Protein AF-A0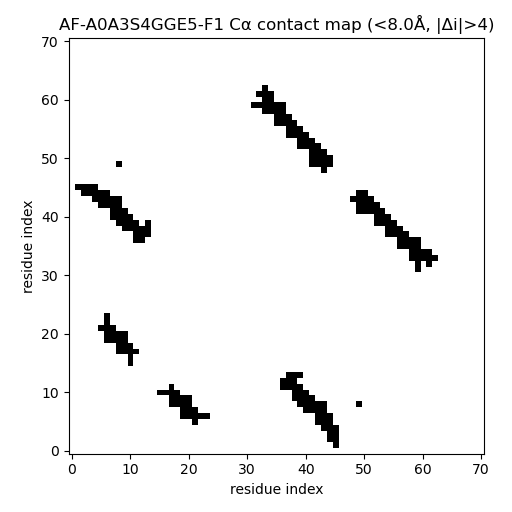A3S4GGE5-F1 (afdb_monomer)

InterPro domains:
  IPR046133 Protein of unknown function DUF6130 [PF19625] (2-65)

Radius of gyration: 16.58 Å; Cα contacts (8 Å, |Δi|>4): 112; chains: 1; bounding box: 48×23×45 Å

Secondary structure (DSSP, 8-state):
-PPPS-EEEEEETT-S--EEE-S-SPP----PPSEEEEEEEEEE-TTS-EEEEEEEEEEEPPPPP------

Mean predicted aligned error: 6.87 Å

Solvent-accessible surface area (backbone atoms only — not comparable to full-atom values): 4615 Å² total; per-residue (Å²): 132,80,62,60,79,70,26,34,38,43,28,53,68,80,45,97,61,66,49,78,49,68,80,87,66,86,91,82,86,79,87,75,66,60,40,81,47,36,38,36,45,22,41,22,42,65,84,73,44,72,77,48,73,50,73,50,76,50,70,44,70,72,78,73,84,78,81,77,77,86,127

Sequence (71 aa):
MAPRIGHIHVTVDDNPWHWADASGEPVILVGLPAGKHKVTIALADPTHRPIDSKTVEFTVPPHAPVSHASH

Organism: Serratia rubidaea (NCBI:txid61652)

pLDDT: mean 87.69, std 14.36, range [50.41, 98.56]

Foldseek 3Di:
DQQDQAWKWKDKQNDPDIDIGRPPDDDDDPDDAFFKMKMKIFRADSVRDGPDIDMDIDGDHHDDPDPPDDD

Nearest PDB structures (foldseek):
  5e7t-assembly1_B  TM=7.316E-01  e=4.637E-01  Lactococcus phage Tuc2009
  7y8h-assembly1_A  TM=6.235E-01  e=3.465E+00  Chelicerata
  2djs-assembly1_A  TM=5.422E-01  e=4.845E+00  Homo sapiens
  6gf6-assembly1_B  TM=4.938E-01  e=6.406E+00  Gallus gallus
  6gf7-assembly1_B  TM=4.860E-01  e=8.957E+00  Gallus gallus

Structure (mmCIF, N/CA/C/O backbone):
data_AF-A0A3S4GGE5-F1
#
_entry.id   AF-A0A3S4GGE5-F1
#
loop_
_atom_site.group_PDB
_atom_site.id
_atom_site.type_symbol
_atom_site.label_atom_id
_atom_site.label_alt_id
_atom_site.label_comp_id
_atom_site.label_asym_id
_atom_site.label_entity_id
_atom_site.label_seq_id
_atom_site.pdbx_PDB_ins_code
_atom_site.Cartn_x
_atom_site.Cartn_y
_atom_site.Cartn_z
_atom_site.occupancy
_atom_site.B_iso_or_equiv
_atom_site.auth_seq_id
_atom_site.auth_comp_id
_atom_site.auth_asym_id
_atom_site.auth_atom_id
_atom_site.pdbx_PDB_model_num
ATOM 1 N N . MET A 1 1 ? -0.964 0.895 -26.693 1.00 50.97 1 MET A N 1
ATOM 2 C CA . MET A 1 1 ? 0.138 1.706 -26.129 1.00 50.97 1 MET A CA 1
ATOM 3 C C . MET A 1 1 ? 1.049 0.763 -25.363 1.00 50.97 1 MET A C 1
ATOM 5 O O . MET A 1 1 ? 0.519 -0.067 -24.640 1.00 50.97 1 MET A O 1
ATOM 9 N N . ALA A 1 2 ? 2.367 0.830 -25.552 1.00 51.12 2 ALA A N 1
ATOM 10 C CA . ALA A 1 2 ? 3.301 0.099 -24.692 1.00 51.12 2 ALA A CA 1
ATOM 11 C C . ALA A 1 2 ? 3.380 0.817 -23.331 1.00 51.12 2 ALA A C 1
ATOM 13 O O . ALA A 1 2 ? 3.376 2.055 -23.336 1.00 51.12 2 ALA A O 1
ATOM 14 N N . PRO A 1 3 ? 3.426 0.106 -22.190 1.00 56.19 3 PRO A N 1
ATOM 15 C CA . PRO A 1 3 ? 3.575 0.762 -20.900 1.00 56.19 3 PRO A CA 1
ATOM 16 C C . PRO A 1 3 ? 4.877 1.562 -20.910 1.00 56.19 3 PRO A C 1
ATOM 18 O O . PRO A 1 3 ? 5.933 1.057 -21.295 1.00 56.19 3 PRO A O 1
ATOM 21 N N . ARG A 1 4 ? 4.803 2.837 -20.531 1.00 64.38 4 ARG A N 1
ATOM 22 C CA . ARG A 1 4 ? 6.005 3.642 -20.298 1.00 64.38 4 ARG A CA 1
ATOM 23 C C . ARG A 1 4 ? 6.725 3.023 -19.096 1.00 64.38 4 ARG A C 1
ATOM 25 O O . ARG A 1 4 ? 6.067 2.521 -18.184 1.00 64.38 4 ARG A O 1
ATOM 32 N N . ILE A 1 5 ? 8.059 3.060 -19.089 1.00 59.34 5 ILE A N 1
ATOM 33 C CA . ILE A 1 5 ? 8.823 2.873 -17.847 1.00 59.34 5 ILE A CA 1
ATOM 34 C C . ILE A 1 5 ? 8.217 3.855 -16.833 1.00 59.34 5 ILE A C 1
ATOM 36 O O . ILE A 1 5 ? 8.189 5.051 -17.126 1.00 59.34 5 ILE A O 1
ATOM 40 N N . GLY A 1 6 ? 7.673 3.364 -15.713 1.00 67.69 6 GLY A N 1
ATOM 41 C CA . GLY A 1 6 ? 7.076 4.240 -14.695 1.00 67.69 6 GLY A CA 1
ATOM 42 C C . GLY A 1 6 ? 5.610 4.001 -14.330 1.00 67.69 6 GLY A C 1
ATOM 43 O O . GLY A 1 6 ? 4.943 4.967 -13.975 1.00 67.69 6 GLY A O 1
ATOM 44 N N . HIS A 1 7 ? 5.100 2.768 -14.395 1.00 91.75 7 HIS A N 1
ATOM 45 C CA . HIS A 1 7 ? 3.872 2.417 -13.671 1.00 91.75 7 HIS A CA 1
ATOM 46 C C . HIS A 1 7 ? 4.216 1.582 -12.438 1.00 91.75 7 HIS A C 1
ATOM 48 O O . HIS A 1 7 ? 5.262 0.928 -12.386 1.00 91.75 7 HIS A O 1
ATOM 54 N N . ILE A 1 8 ? 3.353 1.644 -11.433 1.00 95.00 8 ILE A N 1
ATOM 55 C CA . ILE A 1 8 ? 3.522 0.920 -10.177 1.00 95.00 8 ILE A CA 1
ATOM 56 C C . ILE A 1 8 ? 2.559 -0.259 -10.109 1.00 95.00 8 ILE A C 1
ATOM 58 O O . ILE A 1 8 ? 1.441 -0.173 -10.610 1.00 95.00 8 ILE A O 1
ATOM 62 N N . HIS A 1 9 ? 2.975 -1.341 -9.463 1.00 95.44 9 HIS A N 1
ATOM 63 C CA . HIS A 1 9 ? 2.079 -2.365 -8.941 1.00 95.44 9 HIS A CA 1
ATOM 64 C C . HIS A 1 9 ? 1.861 -2.106 -7.455 1.00 95.44 9 HIS A C 1
ATOM 66 O O . HIS A 1 9 ? 2.827 -1.879 -6.723 1.00 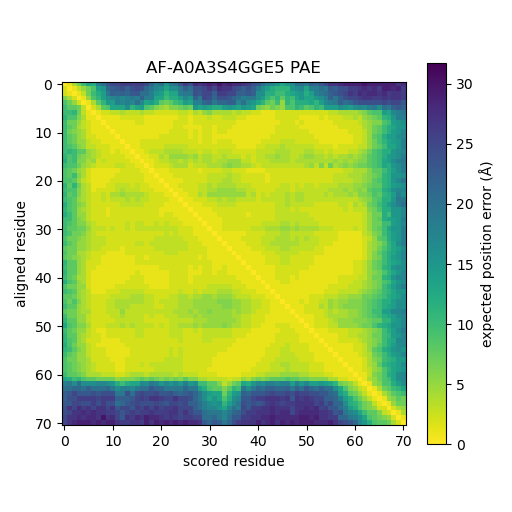95.44 9 HIS A O 1
ATOM 72 N N . VAL A 1 10 ? 0.610 -2.155 -7.006 1.00 97.31 10 VAL A N 1
ATOM 73 C CA . VAL A 1 10 ? 0.270 -1.949 -5.598 1.00 97.31 10 VAL A CA 1
ATOM 74 C C . VAL A 1 10 ? -0.356 -3.210 -5.021 1.00 97.31 10 VAL A C 1
ATOM 76 O O . VAL A 1 10 ? -1.368 -3.699 -5.524 1.00 97.31 10 VAL A O 1
ATOM 79 N N . THR A 1 11 ? 0.238 -3.707 -3.939 1.00 98.00 11 THR A N 1
ATOM 80 C CA . THR A 1 11 ? -0.246 -4.863 -3.178 1.00 98.00 11 THR A CA 1
ATOM 81 C C . THR A 1 11 ? -0.545 -4.431 -1.752 1.00 98.00 11 THR A C 1
ATOM 83 O O . THR A 1 11 ? 0.300 -3.820 -1.098 1.00 98.00 11 THR A O 1
ATOM 86 N N . VAL A 1 12 ? -1.729 -4.777 -1.255 1.00 98.19 12 VAL A N 1
ATOM 87 C CA . VAL A 1 12 ? -2.134 -4.541 0.137 1.00 98.19 12 VAL A CA 1
ATOM 88 C C . VAL A 1 12 ? -2.078 -5.865 0.888 1.00 98.19 12 VAL A C 1
ATOM 90 O O . VAL A 1 12 ? -2.583 -6.865 0.387 1.00 98.19 12 VAL A O 1
ATOM 93 N N . ASP A 1 13 ? -1.460 -5.880 2.066 1.00 97.88 13 ASP A N 1
ATOM 94 C CA . ASP A 1 13 ? -1.412 -7.024 2.989 1.00 97.88 13 ASP A CA 1
ATOM 95 C C . ASP A 1 13 ? -0.943 -8.350 2.363 1.00 97.88 13 ASP A C 1
ATOM 97 O O . ASP A 1 13 ? -1.415 -9.423 2.728 1.00 97.88 13 ASP A O 1
ATOM 101 N N . ASP A 1 14 ? -0.009 -8.279 1.408 1.00 96.38 14 ASP A N 1
ATOM 102 C CA . ASP A 1 14 ? 0.478 -9.420 0.612 1.00 96.38 14 ASP A CA 1
ATOM 103 C C . ASP A 1 14 ? -0.633 -10.251 -0.061 1.00 96.38 14 ASP A C 1
ATOM 105 O O . ASP A 1 14 ? -0.451 -11.441 -0.333 1.00 96.38 14 ASP A O 1
ATOM 109 N N . ASN A 1 15 ? -1.795 -9.653 -0.346 1.00 95.19 15 ASN A N 1
ATOM 110 C CA . ASN A 1 15 ? -2.860 -10.358 -1.058 1.00 95.19 15 ASN A CA 1
ATOM 111 C C . ASN A 1 15 ? -2.362 -10.834 -2.440 1.00 95.19 15 ASN A C 1
ATOM 113 O O . ASN A 1 15 ? -1.531 -10.166 -3.061 1.00 95.19 15 ASN A O 1
ATOM 117 N N . PRO A 1 16 ? -2.887 -11.949 -2.989 1.00 92.44 16 PRO A N 1
ATOM 118 C CA . PRO A 1 16 ? -2.438 -12.455 -4.279 1.00 92.44 16 PRO A CA 1
ATOM 119 C C . PRO A 1 16 ? -2.940 -11.590 -5.444 1.00 92.44 16 PRO A C 1
ATOM 121 O O . PRO A 1 16 ? -2.492 -11.768 -6.575 1.00 92.44 16 PRO A O 1
ATOM 124 N N . TRP A 1 17 ? -3.860 -10.653 -5.186 1.00 92.12 17 TRP A N 1
ATOM 125 C CA . TRP A 1 17 ? -4.264 -9.628 -6.139 1.00 92.12 17 TRP A CA 1
ATOM 126 C C . TRP A 1 17 ? -3.497 -8.326 -5.898 1.00 92.12 17 TRP A C 1
ATOM 128 O O . TRP A 1 17 ? -3.204 -7.937 -4.771 1.00 92.12 17 TRP A O 1
ATOM 138 N N . HIS A 1 18 ? -3.205 -7.645 -6.996 1.00 94.00 18 HIS A N 1
ATOM 139 C CA . HIS A 1 18 ? -2.625 -6.311 -7.041 1.00 94.00 18 HIS A CA 1
ATOM 140 C C . HIS A 1 18 ? -3.206 -5.579 -8.252 1.00 94.00 18 HIS A C 1
ATOM 142 O O . HIS A 1 18 ? -3.813 -6.205 -9.127 1.00 94.00 18 HIS A O 1
ATOM 148 N N . TRP A 1 19 ? -3.021 -4.263 -8.319 1.00 95.00 19 TRP A N 1
ATOM 149 C CA . TRP A 1 19 ? -3.371 -3.474 -9.502 1.00 95.00 19 TRP A CA 1
ATOM 150 C C . TRP A 1 19 ? -2.167 -2.688 -10.006 1.00 95.00 19 TRP A C 1
ATOM 152 O O . TRP A 1 19 ? -1.225 -2.430 -9.257 1.00 95.00 19 TRP A O 1
ATOM 162 N N . ALA A 1 20 ? -2.220 -2.319 -11.283 1.00 94.31 20 ALA A N 1
ATOM 163 C CA . ALA A 1 20 ? -1.254 -1.436 -11.912 1.00 94.31 20 ALA A CA 1
ATOM 164 C C . ALA A 1 20 ? -1.806 -0.006 -11.987 1.00 94.31 20 ALA A C 1
ATOM 166 O O . ALA A 1 20 ? -2.981 0.186 -12.303 1.00 94.31 20 ALA A O 1
ATOM 167 N N . ASP A 1 21 ? -0.954 0.987 -11.744 1.00 93.12 21 ASP A N 1
ATOM 168 C CA . ASP A 1 21 ? -1.280 2.407 -11.886 1.00 93.12 21 ASP A CA 1
ATOM 169 C C . ASP A 1 21 ? -0.147 3.149 -12.608 1.00 93.12 21 ASP A C 1
ATOM 171 O O . ASP A 1 21 ? 1.018 3.072 -12.217 1.00 93.12 21 ASP A O 1
ATOM 175 N N . ALA A 1 22 ? -0.492 3.854 -13.684 1.00 91.69 22 ALA A N 1
ATOM 176 C CA . ALA A 1 22 ? 0.424 4.634 -14.517 1.00 91.69 22 ALA A CA 1
ATOM 177 C C . ALA A 1 22 ? 0.092 6.139 -14.521 1.00 91.69 22 ALA A C 1
ATOM 179 O O . ALA A 1 22 ? 0.604 6.875 -15.366 1.00 91.69 22 ALA A O 1
ATOM 180 N N . SER A 1 23 ? -0.809 6.587 -13.641 1.00 90.69 23 SER A N 1
ATOM 181 C CA . SER A 1 23 ? -1.333 7.957 -13.619 1.00 90.69 23 SER A CA 1
ATOM 182 C C . SER A 1 23 ? -0.337 8.978 -13.065 1.00 90.69 23 SER A C 1
ATOM 184 O O . SER A 1 23 ? -0.349 10.130 -13.488 1.00 90.69 23 SER A O 1
ATOM 186 N N . GLY A 1 24 ? 0.530 8.557 -12.138 1.00 89.06 24 GLY A N 1
ATOM 187 C CA . GLY A 1 24 ? 1.351 9.470 -11.337 1.00 89.06 24 GLY A CA 1
ATOM 188 C C . GLY A 1 24 ? 0.565 10.200 -10.240 1.00 89.06 24 GLY A C 1
ATOM 189 O O . GLY A 1 24 ? 1.135 11.053 -9.562 1.00 89.06 24 GLY A O 1
ATOM 190 N N . GLU A 1 25 ? -0.713 9.865 -10.055 1.00 92.31 25 GLU A N 1
ATOM 191 C CA . GLU A 1 25 ? -1.562 10.390 -8.989 1.00 92.31 25 GLU A CA 1
ATOM 192 C C . GLU A 1 25 ? -1.316 9.646 -7.663 1.00 92.31 25 GLU A C 1
ATOM 194 O O . GLU A 1 25 ? -0.714 8.565 -7.635 1.00 92.31 25 GLU A O 1
ATOM 199 N N 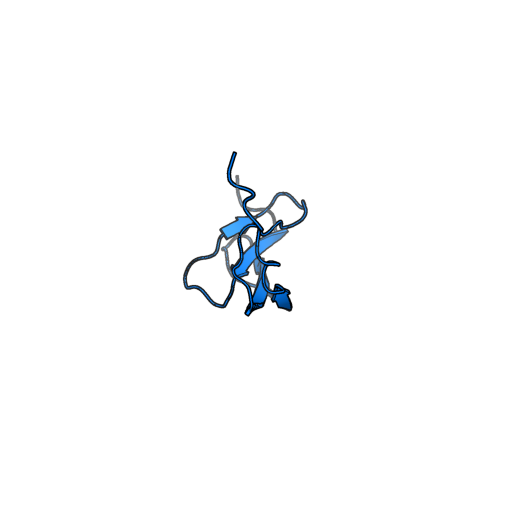. PRO A 1 26 ? -1.770 10.202 -6.528 1.00 94.31 26 PRO A N 1
ATOM 200 C CA . PRO A 1 26 ? -1.696 9.515 -5.248 1.00 94.31 26 PRO A CA 1
ATOM 201 C C . PRO A 1 26 ? -2.472 8.192 -5.237 1.00 94.31 26 PRO A C 1
ATOM 203 O O . PRO A 1 26 ? -3.620 8.116 -5.671 1.00 94.31 26 PRO A O 1
ATOM 206 N N . VAL A 1 27 ? -1.884 7.170 -4.613 1.00 94.56 27 VAL A N 1
ATOM 207 C CA . VAL A 1 27 ? -2.601 5.939 -4.267 1.00 94.56 27 VAL A CA 1
ATOM 208 C C . VAL A 1 27 ? -3.497 6.201 -3.057 1.00 94.56 27 VAL A C 1
ATOM 210 O O . VAL A 1 27 ? -3.009 6.551 -1.982 1.00 94.56 27 VAL A O 1
ATOM 213 N N . ILE A 1 28 ? -4.805 5.996 -3.218 1.00 95.69 28 ILE A N 1
ATOM 214 C CA . ILE A 1 28 ? -5.804 6.192 -2.161 1.00 95.69 28 ILE A CA 1
ATOM 215 C C . ILE A 1 28 ? -6.407 4.837 -1.778 1.00 95.69 28 ILE A C 1
ATOM 217 O O . ILE A 1 28 ? -6.956 4.130 -2.619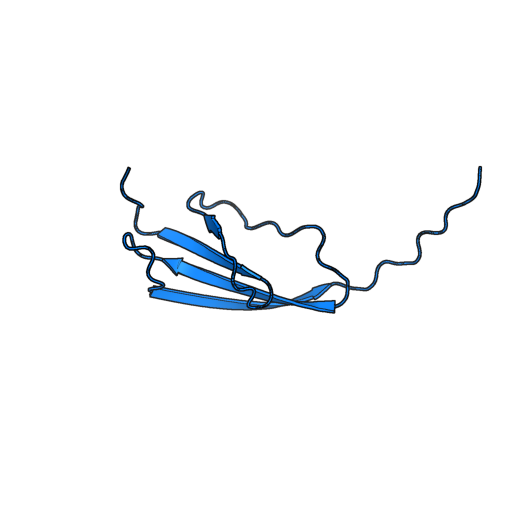 1.00 95.69 28 ILE A O 1
ATOM 221 N N . LEU A 1 29 ? -6.328 4.491 -0.491 1.00 94.62 29 LEU A N 1
ATOM 222 C CA . LEU A 1 29 ? -6.909 3.277 0.089 1.00 94.62 29 LEU A CA 1
ATOM 223 C C . LEU A 1 29 ? -8.076 3.656 0.997 1.00 94.62 29 LEU A C 1
ATOM 225 O O . LEU A 1 29 ? -7.928 4.497 1.882 1.00 94.62 29 LEU A O 1
ATOM 229 N N . VAL A 1 30 ? -9.230 3.024 0.795 1.00 94.25 30 VAL A N 1
ATOM 230 C CA . VAL A 1 30 ? -10.456 3.293 1.558 1.00 94.25 30 VAL A CA 1
ATOM 231 C C . VAL A 1 30 ? -11.049 1.975 2.041 1.00 94.25 30 VAL A C 1
ATOM 233 O O . VAL A 1 30 ? -10.994 0.973 1.334 1.00 94.25 30 VAL A O 1
ATOM 236 N N . GLY A 1 31 ? -11.632 1.980 3.241 1.00 92.88 31 GLY A N 1
ATOM 237 C CA . GLY A 1 31 ? -12.369 0.830 3.773 1.00 92.88 31 GLY A CA 1
ATOM 238 C C . GLY A 1 31 ? -11.497 -0.293 4.336 1.00 92.88 31 GLY A C 1
ATOM 239 O O . GLY A 1 31 ? -11.993 -1.402 4.517 1.00 92.88 31 GLY A O 1
ATOM 240 N N . LEU A 1 32 ? -10.218 -0.027 4.623 1.00 95.56 32 LEU A N 1
ATOM 241 C CA . LEU A 1 32 ? -9.380 -0.972 5.360 1.00 95.56 32 LEU A CA 1
ATOM 242 C C . LEU A 1 32 ? -9.950 -1.183 6.775 1.00 95.56 32 LEU A C 1
ATOM 244 O O . LEU A 1 32 ? -10.284 -0.194 7.436 1.00 95.56 32 LEU A O 1
ATOM 248 N N . PRO A 1 33 ? -10.081 -2.438 7.244 1.00 95.69 33 PRO A N 1
ATOM 249 C CA . PRO A 1 33 ? -10.489 -2.724 8.614 1.00 95.69 33 PRO A CA 1
ATOM 250 C C . PRO A 1 33 ? -9.560 -2.084 9.649 1.00 95.69 33 PRO A C 1
ATOM 252 O O . PRO A 1 33 ? -8.434 -1.707 9.357 1.00 95.69 33 PRO A O 1
ATOM 255 N N . ALA A 1 34 ? -10.007 -2.003 10.900 1.00 96.44 34 ALA A N 1
ATOM 256 C CA . ALA A 1 34 ? -9.108 -1.643 11.988 1.00 96.44 34 ALA A CA 1
ATOM 257 C C . ALA A 1 34 ? -8.036 -2.725 12.173 1.00 96.44 34 ALA A C 1
ATOM 259 O O . ALA A 1 34 ? -8.358 -3.913 12.255 1.00 96.44 34 ALA A O 1
ATOM 260 N N . GLY A 1 35 ? -6.774 -2.322 12.291 1.00 97.50 35 GLY A N 1
ATOM 261 C CA . GLY A 1 35 ? -5.665 -3.261 12.411 1.00 97.50 35 GLY A CA 1
ATOM 262 C C . GLY A 1 35 ? -4.381 -2.780 11.753 1.00 97.50 35 GLY A C 1
ATOM 263 O O . GLY A 1 35 ? -4.281 -1.656 11.261 1.00 97.50 35 GLY A O 1
ATOM 264 N N . LYS A 1 36 ? -3.365 -3.644 11.796 1.00 98.38 36 LYS A N 1
ATOM 265 C CA . LYS A 1 36 ? -2.097 -3.423 11.098 1.00 98.38 36 LYS A CA 1
ATOM 266 C C . LYS A 1 36 ? -2.272 -3.760 9.627 1.00 98.38 36 LYS A C 1
ATOM 268 O O . LYS A 1 36 ? -2.777 -4.833 9.310 1.00 98.38 36 LYS A O 1
ATOM 273 N N . HIS A 1 37 ? -1.775 -2.876 8.781 1.00 98.50 37 HIS A N 1
ATOM 274 C CA . HIS A 1 37 ? -1.753 -3.046 7.342 1.00 98.50 37 HIS A CA 1
ATOM 275 C C . HIS A 1 37 ? -0.365 -2.770 6.798 1.00 98.50 37 HIS A C 1
ATOM 277 O O . HIS A 1 37 ? 0.438 -2.045 7.403 1.00 98.50 37 HIS A O 1
ATOM 283 N N . LYS A 1 38 ? -0.108 -3.312 5.615 1.00 98.50 38 LYS A N 1
ATOM 284 C CA . LYS A 1 38 ? 1.047 -2.939 4.814 1.00 98.50 38 LYS A CA 1
ATOM 285 C C . LYS A 1 38 ? 0.684 -2.779 3.355 1.00 98.50 38 LYS A C 1
ATOM 287 O O . LYS A 1 38 ? -0.189 -3.464 2.829 1.00 98.50 38 LYS A O 1
ATOM 292 N N . VAL A 1 39 ? 1.392 -1.877 2.696 1.00 98.44 39 VAL A N 1
ATOM 293 C CA . VAL A 1 39 ? 1.234 -1.610 1.270 1.00 98.44 39 VAL A CA 1
ATOM 294 C C . VAL A 1 39 ? 2.601 -1.666 0.632 1.00 98.44 39 VAL A C 1
ATOM 296 O O . VAL A 1 39 ? 3.497 -0.919 1.025 1.00 98.44 39 VAL A O 1
ATOM 299 N N . THR A 1 40 ? 2.752 -2.537 -0.355 1.00 98.38 40 THR A N 1
ATOM 300 C CA . THR A 1 40 ? 3.950 -2.616 -1.182 1.00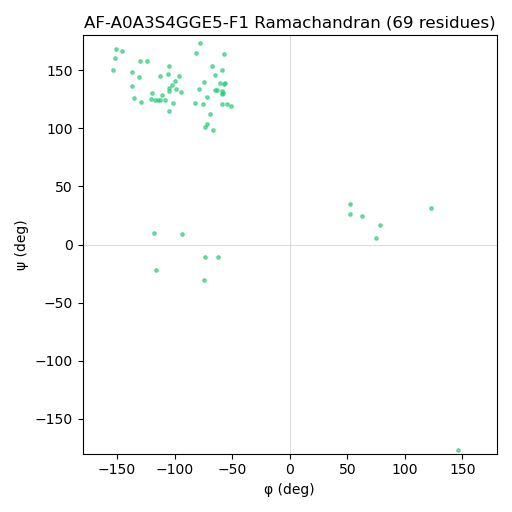 98.38 40 THR A CA 1
ATOM 301 C C . THR A 1 40 ? 3.668 -1.930 -2.507 1.00 98.38 40 THR A C 1
ATOM 303 O O . THR A 1 40 ? 2.745 -2.312 -3.224 1.00 98.38 40 THR A O 1
ATOM 306 N N . I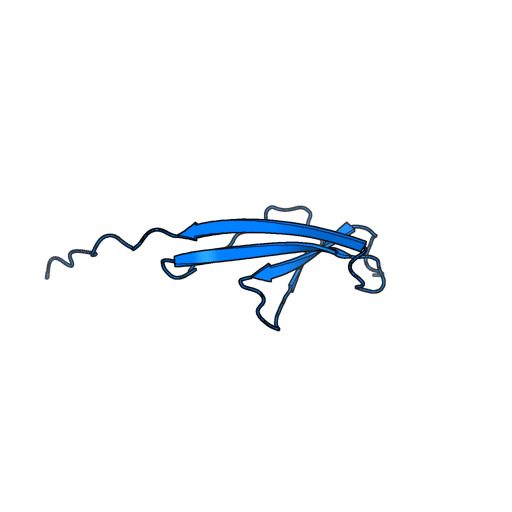LE A 1 41 ? 4.472 -0.917 -2.820 1.00 97.00 41 ILE A N 1
ATOM 307 C CA . ILE A 1 41 ? 4.484 -0.222 -4.105 1.00 97.00 41 ILE A CA 1
ATOM 308 C C . ILE A 1 41 ? 5.725 -0.701 -4.847 1.00 97.00 41 ILE A C 1
ATOM 310 O O . ILE A 1 41 ? 6.846 -0.455 -4.397 1.00 97.00 41 ILE A O 1
ATOM 314 N N . ALA A 1 42 ? 5.532 -1.396 -5.962 1.00 95.88 42 ALA A N 1
ATOM 315 C CA . ALA A 1 42 ? 6.613 -1.884 -6.804 1.00 95.88 42 ALA A CA 1
ATOM 316 C C . ALA A 1 42 ? 6.664 -1.086 -8.105 1.00 95.88 42 ALA A C 1
ATOM 318 O O . ALA A 1 42 ? 5.672 -1.021 -8.826 1.00 95.88 42 ALA A O 1
ATOM 319 N N . LEU A 1 43 ? 7.811 -0.496 -8.425 1.00 94.62 43 LEU A N 1
ATOM 320 C CA . LEU A 1 43 ? 8.041 0.089 -9.741 1.00 94.62 43 LEU A CA 1
ATOM 321 C C . LEU A 1 43 ? 8.203 -1.051 -10.747 1.00 94.62 43 LEU A C 1
ATOM 323 O O . LEU A 1 43 ? 9.039 -1.930 -10.532 1.00 94.62 43 LEU A O 1
ATOM 327 N N . ALA A 1 44 ? 7.432 -1.034 -11.833 1.00 92.75 44 ALA A N 1
ATOM 328 C CA . ALA A 1 44 ? 7.475 -2.066 -12.860 1.00 92.75 44 ALA A CA 1
ATOM 329 C C . ALA A 1 44 ? 8.028 -1.542 -14.192 1.00 92.75 44 ALA A C 1
ATOM 331 O O . ALA A 1 44 ? 7.802 -0.395 -14.600 1.00 92.75 44 ALA A O 1
ATOM 332 N N . ASP A 1 45 ? 8.763 -2.410 -14.884 1.00 89.12 45 ASP A N 1
ATOM 333 C CA . ASP A 1 45 ? 9.208 -2.176 -16.253 1.00 89.12 45 ASP A CA 1
ATOM 334 C C . ASP A 1 45 ? 8.071 -2.427 -17.276 1.00 89.12 45 ASP A C 1
ATOM 336 O O . ASP A 1 45 ? 6.991 -2.913 -16.923 1.00 89.12 45 ASP A O 1
ATOM 340 N N . PRO A 1 46 ? 8.276 -2.131 -18.574 1.00 87.06 46 PRO A N 1
ATOM 341 C CA . PRO A 1 46 ? 7.263 -2.369 -19.606 1.00 87.06 46 PRO A CA 1
ATOM 342 C C . PRO A 1 46 ? 6.862 -3.839 -19.809 1.00 87.06 46 PRO A C 1
ATOM 344 O O . PRO A 1 46 ? 5.894 -4.102 -20.519 1.00 87.06 46 PRO A O 1
ATOM 347 N N . THR A 1 47 ? 7.590 -4.793 -19.221 1.00 88.88 47 THR A N 1
ATOM 348 C CA . THR A 1 47 ? 7.256 -6.227 -19.217 1.00 88.88 47 THR A CA 1
ATOM 349 C C . THR A 1 47 ? 6.453 -6.650 -17.980 1.00 88.88 47 THR A C 1
ATOM 351 O O . THR A 1 47 ? 6.233 -7.845 -17.780 1.00 88.88 47 THR A O 1
ATOM 354 N N . HIS A 1 48 ? 5.994 -5.685 -17.171 1.00 86.81 48 HIS A N 1
ATOM 355 C CA . HIS A 1 48 ? 5.284 -5.874 -15.899 1.00 86.81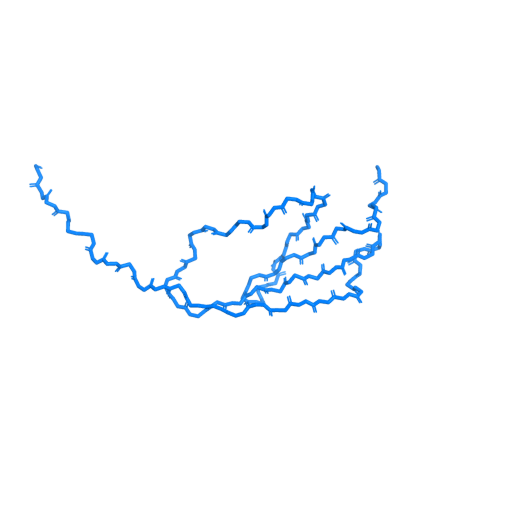 48 HIS A CA 1
ATOM 356 C C . HIS A 1 48 ? 6.122 -6.583 -14.828 1.00 86.81 48 HIS A C 1
ATOM 358 O O . HIS A 1 48 ? 5.585 -7.213 -13.912 1.00 86.81 48 HIS A O 1
ATOM 364 N N . ARG A 1 49 ? 7.451 -6.495 -14.930 1.00 89.75 49 ARG A N 1
ATOM 365 C CA . ARG A 1 49 ? 8.355 -7.047 -13.921 1.00 89.75 49 ARG A CA 1
ATOM 366 C C . ARG A 1 49 ? 8.744 -5.961 -12.921 1.00 89.75 49 ARG A C 1
ATOM 368 O O . ARG A 1 49 ? 9.154 -4.882 -13.354 1.00 89.75 49 ARG A O 1
ATOM 375 N N . PRO A 1 50 ? 8.650 -6.227 -11.606 1.00 91.94 50 PRO A N 1
ATOM 376 C CA . PRO A 1 50 ? 9.175 -5.326 -10.588 1.00 91.94 50 PRO A CA 1
ATOM 377 C C . PRO A 1 50 ? 10.678 -5.096 -10.768 1.00 91.94 50 PRO A C 1
ATOM 379 O O . PRO A 1 50 ? 11.437 -6.054 -10.920 1.00 91.94 50 PRO A O 1
ATOM 382 N N . ILE A 1 51 ? 11.098 -3.835 -10.719 1.00 94.69 51 ILE A N 1
ATOM 383 C CA . ILE A 1 51 ? 12.508 -3.416 -10.770 1.00 94.69 51 ILE A CA 1
ATOM 384 C C . ILE A 1 51 ? 12.966 -2.720 -9.485 1.00 94.69 51 ILE A C 1
ATOM 386 O O . ILE A 1 51 ? 14.158 -2.709 -9.197 1.00 94.69 51 ILE A O 1
ATOM 390 N N . ASP A 1 52 ? 12.032 -2.178 -8.703 1.00 95.50 52 ASP A N 1
ATOM 391 C CA . ASP A 1 52 ? 12.262 -1.656 -7.355 1.00 95.50 52 ASP A CA 1
ATOM 392 C C . ASP A 1 52 ? 10.971 -1.783 -6.533 1.00 95.50 52 ASP A C 1
ATOM 394 O O . ASP A 1 52 ? 9.881 -1.926 -7.100 1.00 95.50 52 ASP A O 1
ATOM 398 N N . SER A 1 53 ? 11.067 -1.743 -5.205 1.00 96.25 53 SER A N 1
ATOM 399 C CA . SER A 1 53 ? 9.891 -1.802 -4.340 1.00 96.25 53 SER A CA 1
ATOM 400 C C . SER A 1 53 ? 10.095 -1.127 -2.995 1.00 96.25 53 SER A C 1
ATOM 402 O O . SER A 1 53 ? 11.187 -1.135 -2.425 1.00 96.25 53 SER A O 1
ATOM 404 N N . LYS A 1 54 ? 8.998 -0.607 -2.446 1.00 97.69 54 LYS A N 1
ATOM 405 C CA . LYS A 1 54 ? 8.950 -0.106 -1.078 1.00 97.69 54 LYS A CA 1
ATOM 406 C C . LYS A 1 54 ? 7.673 -0.549 -0.386 1.00 97.69 54 LYS A C 1
ATOM 408 O O . LYS A 1 54 ? 6.586 -0.430 -0.947 1.00 97.69 54 LYS A O 1
ATOM 413 N N . THR A 1 55 ? 7.816 -0.992 0.857 1.00 98.38 55 THR A N 1
ATOM 414 C CA . THR A 1 55 ? 6.694 -1.329 1.732 1.00 98.38 55 THR A CA 1
ATOM 415 C C . THR A 1 55 ? 6.505 -0.246 2.785 1.00 98.38 55 THR A C 1
ATOM 417 O O . THR A 1 55 ? 7.468 0.223 3.396 1.00 98.38 55 THR A O 1
ATOM 420 N N . VAL A 1 56 ? 5.255 0.155 2.987 1.00 98.12 56 VAL A N 1
ATOM 421 C CA . VAL A 1 56 ? 4.828 1.050 4.062 1.00 98.12 56 VAL A CA 1
ATOM 422 C C . VAL A 1 56 ? 3.923 0.264 4.995 1.00 98.12 56 VAL A C 1
ATOM 424 O O . VAL A 1 56 ? 2.918 -0.287 4.555 1.00 98.12 56 VAL A O 1
ATOM 427 N N . GLU A 1 57 ? 4.270 0.231 6.278 1.00 98.56 57 GLU A N 1
ATOM 428 C CA . GLU A 1 57 ? 3.449 -0.363 7.333 1.00 98.56 57 GLU A CA 1
ATOM 429 C C . GLU A 1 57 ? 2.728 0.737 8.114 1.00 98.56 57 GLU A C 1
ATOM 431 O O . GLU A 1 57 ? 3.317 1.770 8.441 1.00 98.56 57 GLU A O 1
ATOM 436 N N . PHE A 1 58 ? 1.451 0.526 8.420 1.00 97.56 58 PHE A N 1
ATOM 437 C CA . PHE A 1 58 ? 0.644 1.466 9.197 1.00 97.56 58 PHE A CA 1
ATOM 438 C C . PHE A 1 58 ? -0.451 0.739 9.979 1.00 97.56 58 PHE A C 1
ATOM 440 O O . PHE A 1 58 ? -0.700 -0.449 9.794 1.00 97.56 58 PHE A O 1
ATOM 447 N N . THR A 1 59 ? -1.092 1.444 10.910 1.00 97.62 59 THR A N 1
ATOM 448 C CA . THR A 1 59 ? -2.220 0.914 11.685 1.00 97.62 59 THR A CA 1
ATOM 449 C C . THR A 1 59 ? -3.443 1.782 11.455 1.00 97.62 59 THR A C 1
ATOM 451 O O . THR A 1 59 ? -3.393 2.991 11.680 1.00 97.62 59 THR A O 1
ATOM 454 N N . VAL A 1 60 ? -4.539 1.162 11.029 1.00 96.75 60 VAL A N 1
ATOM 455 C CA . VAL A 1 60 ? -5.856 1.795 10.994 1.00 96.75 60 VAL A CA 1
ATOM 456 C C . VAL A 1 60 ? -6.453 1.683 12.400 1.00 96.75 60 VAL A C 1
ATOM 458 O O . VAL A 1 60 ? -6.565 0.568 12.923 1.00 96.75 60 VAL A O 1
ATOM 461 N N . PRO A 1 61 ? -6.799 2.804 13.056 1.00 95.12 61 PRO A N 1
ATOM 462 C CA . PRO A 1 61 ? -7.367 2.764 14.395 1.00 95.12 61 PRO A CA 1
ATOM 463 C C . PRO A 1 61 ? -8.764 2.120 14.382 1.00 95.12 61 PRO A C 1
ATOM 465 O O . PRO A 1 61 ? -9.469 2.190 13.373 1.00 95.12 61 PRO A O 1
ATOM 468 N N . PRO A 1 62 ? -9.204 1.518 15.501 1.00 92.19 62 PRO A N 1
ATOM 469 C CA . PRO A 1 62 ? -10.585 1.075 15.646 1.00 92.19 62 PRO A CA 1
ATOM 470 C C . PRO A 1 62 ? -11.549 2.243 15.440 1.00 92.19 62 PRO A C 1
ATOM 472 O O . PRO A 1 62 ? -11.319 3.347 15.937 1.00 92.19 62 PRO A O 1
ATOM 475 N N . HIS A 1 63 ? -12.647 1.990 14.723 1.00 79.81 63 HIS A N 1
ATOM 476 C CA . HIS A 1 63 ? -13.742 2.947 14.650 1.00 79.81 63 HIS A CA 1
ATOM 477 C C . HIS A 1 63 ? -14.247 3.225 16.067 1.00 79.81 63 HIS A C 1
ATOM 479 O O . HIS A 1 63 ? -14.528 2.294 16.826 1.00 79.81 63 HIS A O 1
ATOM 485 N N . ALA A 1 64 ? -14.380 4.505 16.422 1.00 71.62 64 ALA A N 1
ATOM 486 C CA . ALA A 1 64 ? -15.154 4.869 17.598 1.00 71.62 64 ALA A CA 1
ATOM 487 C C . ALA A 1 64 ? -16.568 4.283 17.436 1.00 71.62 64 ALA A C 1
ATOM 489 O O . ALA A 1 64 ? -17.101 4.318 16.320 1.00 71.62 64 ALA A O 1
ATOM 490 N N . P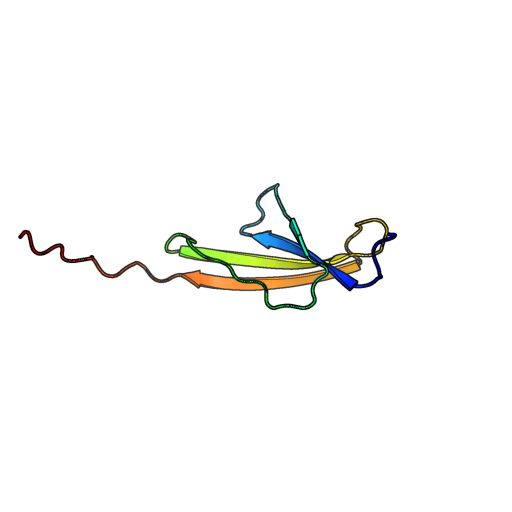RO A 1 65 ? -17.175 3.722 18.497 1.00 63.25 65 PRO A N 1
ATOM 491 C CA . PRO A 1 65 ? -18.533 3.213 18.409 1.00 63.25 65 PRO A CA 1
ATOM 492 C C . PRO A 1 65 ? -19.439 4.331 17.895 1.00 63.25 65 PRO A C 1
ATOM 494 O O . PRO A 1 65 ? -19.515 5.411 18.482 1.00 63.25 65 PRO A O 1
ATOM 497 N N . VAL A 1 66 ? -20.093 4.083 16.762 1.00 62.03 66 VAL A N 1
ATOM 498 C CA . VAL A 1 66 ? -21.090 5.002 16.227 1.00 62.03 66 VAL A CA 1
ATOM 499 C C . VAL A 1 66 ? -22.318 4.850 17.118 1.00 62.03 66 VAL A C 1
ATOM 501 O O . VAL A 1 66 ? -23.044 3.862 17.023 1.00 62.03 66 VAL A O 1
ATOM 504 N N . SER A 1 67 ? -22.525 5.789 18.040 1.00 62.53 67 SER A N 1
ATOM 505 C CA . SER A 1 67 ? -23.771 5.857 18.801 1.00 62.53 67 SER A CA 1
ATOM 506 C C . SER A 1 67 ? -24.896 6.216 17.837 1.00 62.53 67 SER A C 1
ATOM 508 O O . SER A 1 67 ? -25.082 7.381 17.490 1.00 62.53 67 SER A O 1
ATOM 510 N N . HIS A 1 68 ? -25.646 5.216 17.385 1.00 57.38 68 HIS A N 1
ATOM 511 C CA . HIS A 1 68 ? -26.921 5.452 16.726 1.00 57.38 68 HIS A CA 1
ATOM 512 C C . HIS A 1 68 ? -27.919 5.908 17.793 1.00 57.38 68 HIS A C 1
ATOM 514 O O . HIS A 1 68 ? -28.397 5.104 18.591 1.00 57.38 68 HIS A O 1
ATOM 520 N N . ALA A 1 69 ? -28.212 7.208 17.833 1.00 58.78 69 ALA A N 1
ATOM 521 C CA . ALA A 1 69 ? -29.409 7.682 18.508 1.00 58.78 69 ALA A CA 1
ATOM 522 C C . ALA A 1 69 ? -30.608 7.224 17.670 1.00 58.78 69 ALA A C 1
ATOM 524 O O . ALA A 1 69 ? -30.771 7.660 16.530 1.00 58.78 69 ALA A O 1
ATOM 525 N N . SER A 1 70 ? -31.398 6.300 18.211 1.00 64.38 70 SER A N 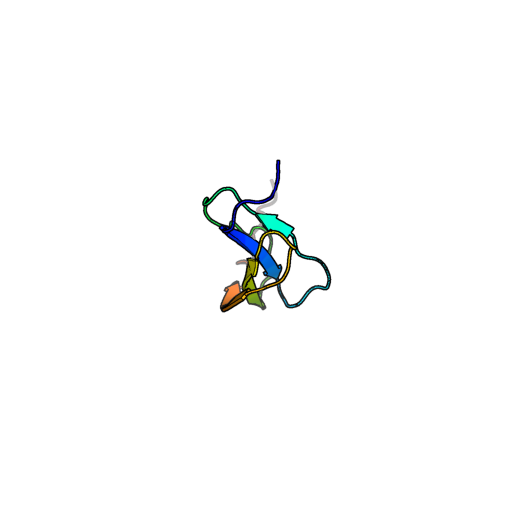1
ATOM 526 C CA . SER A 1 70 ? -32.677 5.911 17.626 1.00 64.38 70 SER A CA 1
ATOM 527 C C . SER A 1 70 ? -33.574 7.147 17.535 1.00 64.38 70 SER A C 1
ATOM 529 O O . SER A 1 70 ? -33.845 7.781 18.556 1.00 64.38 70 SER A O 1
ATOM 531 N N . HIS A 1 71 ? -33.996 7.481 16.318 1.00 50.41 71 HIS A N 1
ATOM 532 C CA . HIS A 1 71 ? -35.074 8.424 16.030 1.00 50.41 71 HIS A CA 1
ATOM 533 C C . HIS A 1 71 ? -36.337 7.650 15.663 1.00 50.41 71 HIS A C 1
ATOM 535 O O . HIS A 1 71 ? -36.197 6.596 14.998 1.00 50.41 71 HIS A O 1
#